Protein AF-A0A6G7Z6G4-F1 (afdb_monomer_lite)

Radius of gyration: 23.38 Å; chains: 1; bounding box: 46×47×68 Å

Secondary structure (DSSP, 8-state):
-----------PPPPPHHHHHHHHHHHHHHHHHHHHHHHHHHHHHHS---STHHHHHHHHHHHHHHHHHHHHHHHHHHHHHHHHHHHHHHHHHHHHHHHHHT--

Sequence (104 aa):
MTDAQSPTLPLHPAPDGAELAWLAARLDHVGGALASAQVTLRAVGSTTWRSGAATRFRELVGLLGDDLERATEQLAEVERTLFSLRSAAETAENVVGAAQAVRP

pLDDT: mean 82.32, std 14.29, range [41.44, 96.56]

Foldseek 3Di:
DDPPPDPPDPPDDQDDPVSLVVVLVVLVVVLVVLVVVLVVLVVVLPDDDPDPVNVVVNVVSVVVNVVSVVVNVVSVVVNVVSVVSVVVNVVVVVVVVVVVVPDD

Structure (mmCIF, N/CA/C/O backbone):
data_AF-A0A6G7Z6G4-F1
#
_entry.id   AF-A0A6G7Z6G4-F1
#
loop_
_atom_site.group_PDB
_atom_site.id
_atom_site.type_symbol
_atom_site.label_atom_id
_atom_site.label_alt_id
_atom_site.label_comp_id
_atom_site.label_asym_id
_atom_site.label_entity_id
_atom_site.label_seq_id
_atom_site.pdbx_PDB_ins_code
_atom_site.Cartn_x
_atom_site.Cartn_y
_atom_site.Cartn_z
_atom_site.occupancy
_atom_site.B_iso_or_equiv
_atom_site.auth_seq_id
_atom_site.auth_comp_id
_atom_site.auth_asym_id
_atom_site.auth_atom_id
_atom_site.pdbx_PDB_model_num
ATOM 1 N N . MET A 1 1 ? 14.947 40.315 -24.069 1.00 41.44 1 MET A N 1
ATOM 2 C CA . MET A 1 1 ? 14.481 38.922 -24.217 1.00 41.44 1 MET A CA 1
ATOM 3 C C . MET A 1 1 ? 15.514 38.061 -23.529 1.00 41.44 1 MET A C 1
ATOM 5 O O . MET A 1 1 ? 16.641 38.027 -23.997 1.00 41.44 1 MET A O 1
ATOM 9 N N . THR A 1 2 ? 15.186 37.522 -22.359 1.00 46.62 2 THR A N 1
ATOM 10 C CA . THR A 1 2 ? 16.112 36.716 -21.556 1.00 46.62 2 THR A CA 1
ATOM 11 C C . THR A 1 2 ? 15.811 35.258 -21.862 1.00 46.62 2 THR A C 1
ATOM 13 O O . THR A 1 2 ? 14.720 34.791 -21.537 1.00 46.62 2 THR A O 1
ATOM 16 N N . ASP A 1 3 ? 16.735 34.573 -22.533 1.00 45.06 3 ASP A N 1
ATOM 17 C CA . ASP A 1 3 ? 16.667 33.128 -22.734 1.00 45.06 3 ASP A CA 1
ATOM 18 C C . ASP A 1 3 ? 16.702 32.440 -21.366 1.00 45.06 3 ASP A C 1
ATOM 20 O O . ASP A 1 3 ? 17.703 32.477 -20.647 1.00 45.06 3 ASP A O 1
ATOM 24 N N . ALA A 1 4 ? 15.575 31.849 -20.975 1.00 48.28 4 ALA A N 1
ATOM 25 C CA . ALA A 1 4 ? 15.490 31.000 -19.800 1.00 48.28 4 ALA A CA 1
ATOM 26 C C . ALA A 1 4 ? 16.166 29.665 -20.133 1.00 48.28 4 ALA A C 1
ATOM 28 O O . ALA A 1 4 ? 15.548 28.740 -20.660 1.00 48.28 4 ALA A O 1
AT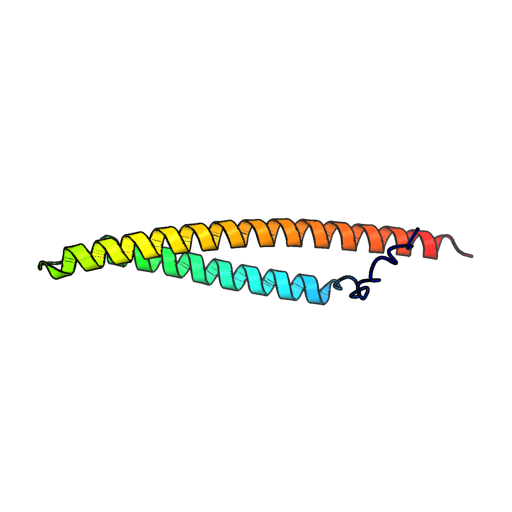OM 29 N N . GLN A 1 5 ? 17.467 29.589 -19.858 1.00 55.19 5 GLN A N 1
ATOM 30 C CA . GLN A 1 5 ? 18.231 28.351 -19.917 1.00 55.19 5 GLN A CA 1
ATOM 31 C C . GLN A 1 5 ? 17.607 27.374 -18.911 1.00 55.19 5 GLN A C 1
ATOM 33 O O . GLN A 1 5 ? 17.694 27.569 -17.699 1.00 55.19 5 GLN A O 1
ATOM 38 N N . SER A 1 6 ? 16.893 26.369 -19.422 1.00 57.00 6 SER A N 1
ATOM 39 C CA . SER A 1 6 ? 16.272 25.347 -18.580 1.00 57.00 6 SER A CA 1
ATOM 40 C C . SER A 1 6 ? 17.381 24.624 -17.811 1.00 57.00 6 SER A C 1
ATOM 42 O O . SER A 1 6 ? 18.365 24.224 -18.440 1.00 57.00 6 SER A O 1
ATOM 44 N N . PRO A 1 7 ? 17.281 24.481 -16.478 1.00 52.06 7 PRO A N 1
ATOM 45 C CA . PRO A 1 7 ? 18.299 23.786 -15.711 1.00 52.06 7 PRO A CA 1
ATOM 46 C C . PRO A 1 7 ? 18.381 22.347 -16.216 1.00 52.06 7 PRO A C 1
ATOM 48 O O . PRO A 1 7 ? 17.405 21.599 -16.147 1.00 52.06 7 PRO A O 1
ATOM 51 N N . THR A 1 8 ? 19.542 21.971 -16.752 1.00 55.41 8 THR A N 1
ATOM 52 C CA . THR A 1 8 ? 19.856 20.586 -17.087 1.00 55.41 8 THR A CA 1
ATOM 53 C C . THR A 1 8 ? 19.829 19.799 -15.783 1.00 55.41 8 THR A C 1
ATOM 55 O O . THR A 1 8 ? 20.781 19.845 -15.004 1.00 55.41 8 THR A O 1
ATOM 58 N N . LEU A 1 9 ? 18.703 19.139 -15.499 1.00 58.81 9 LEU A N 1
ATOM 59 C CA . LEU A 1 9 ? 18.611 18.194 -14.395 1.00 58.81 9 LEU A CA 1
ATOM 60 C C . LEU A 1 9 ? 19.727 17.157 -14.583 1.00 58.81 9 LEU A C 1
ATOM 62 O O . LEU A 1 9 ? 19.931 16.702 -15.714 1.00 58.81 9 LEU A O 1
ATOM 66 N N . PRO A 1 10 ? 20.473 16.798 -13.524 1.00 51.91 10 PRO A N 1
ATOM 67 C CA . PRO A 1 10 ? 21.436 15.717 -13.624 1.00 51.91 10 PRO A CA 1
ATOM 68 C C . PRO A 1 10 ? 20.700 14.477 -14.135 1.00 51.91 10 PRO A C 1
ATOM 70 O O . PRO A 1 10 ? 19.720 14.034 -13.534 1.00 51.91 10 PRO A O 1
ATOM 73 N N . LEU A 1 11 ? 21.152 13.959 -15.278 1.00 60.09 11 LEU A N 1
ATOM 74 C CA . LEU A 1 11 ? 20.735 12.665 -15.800 1.00 60.09 11 LEU A CA 1
ATOM 75 C C . LEU A 1 11 ? 21.189 11.623 -14.781 1.00 60.09 11 LEU A C 1
ATOM 77 O O . LEU A 1 11 ? 22.337 11.181 -14.806 1.00 60.09 11 LEU A O 1
ATOM 81 N N . HIS A 1 12 ? 20.309 11.281 -13.841 1.00 56.22 12 HIS A N 1
ATOM 82 C CA . HIS A 1 12 ? 20.492 10.068 -13.065 1.00 56.22 12 HIS A CA 1
ATOM 83 C C . HIS A 1 12 ? 20.568 8.911 -14.068 1.00 56.22 12 HIS A C 1
ATOM 85 O O . HIS A 1 12 ? 19.725 8.855 -14.973 1.00 56.22 12 HIS A O 1
ATOM 91 N N . PRO A 1 13 ? 21.581 8.031 -13.967 1.00 65.31 13 PRO A N 1
ATOM 92 C CA . PRO A 1 13 ? 21.609 6.838 -14.795 1.00 65.31 13 PRO A CA 1
ATOM 93 C C . PRO A 1 13 ? 20.289 6.091 -14.600 1.00 65.31 13 PRO A C 1
ATOM 95 O O . PRO A 1 13 ? 19.748 6.059 -13.492 1.00 65.31 13 PRO A O 1
ATOM 98 N N . ALA A 1 14 ? 19.741 5.560 -15.695 1.00 66.88 14 ALA A N 1
ATOM 99 C CA . ALA A 1 14 ? 18.562 4.714 -15.607 1.00 66.88 14 ALA A CA 1
ATOM 100 C C . ALA A 1 14 ? 18.857 3.565 -14.625 1.00 66.88 14 ALA A C 1
ATOM 102 O O . ALA A 1 14 ? 19.970 3.031 -14.672 1.00 66.88 14 ALA A O 1
ATOM 103 N N . PRO A 1 15 ? 17.909 3.216 -13.738 1.00 71.62 15 PRO A N 1
ATOM 104 C CA . PRO A 1 15 ? 18.125 2.155 -12.768 1.00 71.62 15 PRO A CA 1
ATOM 105 C C . PRO A 1 15 ? 18.409 0.845 -13.500 1.00 71.62 15 PRO A C 1
ATOM 107 O O . PRO A 1 15 ? 17.715 0.508 -14.464 1.00 71.62 15 PRO A O 1
ATOM 110 N N . ASP A 1 16 ? 19.437 0.127 -13.057 1.00 79.62 16 ASP A N 1
ATOM 111 C CA . ASP A 1 16 ? 19.785 -1.164 -13.644 1.00 79.62 16 ASP A CA 1
ATOM 112 C C . ASP A 1 16 ? 18.838 -2.281 -13.161 1.00 79.62 16 ASP A C 1
ATOM 114 O O . ASP A 1 16 ? 18.034 -2.118 -12.235 1.00 79.62 16 ASP A O 1
ATOM 118 N N . GLY A 1 17 ? 18.910 -3.448 -13.807 1.00 79.62 17 GLY A N 1
ATOM 119 C CA . GLY A 1 17 ? 18.054 -4.584 -13.463 1.00 79.62 17 GLY A CA 1
ATOM 120 C C . GLY A 1 17 ? 18.203 -5.063 -12.010 1.00 79.62 17 GLY A C 1
ATOM 121 O O . GLY A 1 17 ? 17.232 -5.558 -11.432 1.00 79.62 17 GLY A O 1
ATOM 122 N N . ALA A 1 18 ? 19.377 -4.895 -11.392 1.00 85.38 18 ALA A N 1
ATOM 123 C CA . ALA A 1 18 ? 19.615 -5.294 -10.008 1.00 85.38 18 ALA A CA 1
ATOM 124 C C . ALA A 1 18 ? 18.981 -4.304 -9.018 1.00 85.38 18 ALA A C 1
ATOM 126 O O . ALA A 1 18 ? 18.353 -4.732 -8.045 1.00 85.38 18 ALA A O 1
ATOM 127 N N . GLU A 1 19 ? 19.071 -3.000 -9.288 1.00 86.25 19 GLU A N 1
ATOM 128 C CA . GLU A 1 19 ? 18.384 -1.956 -8.523 1.00 86.25 19 GLU A CA 1
ATOM 129 C C . GLU A 1 19 ? 16.861 -2.133 -8.581 1.00 86.25 19 GLU A C 1
ATOM 131 O O . GLU A 1 19 ? 16.188 -2.098 -7.546 1.00 86.25 19 GLU A O 1
ATOM 136 N N . LEU A 1 20 ? 16.309 -2.409 -9.768 1.00 87.12 20 LEU A N 1
ATOM 137 C CA . LEU A 1 20 ? 14.878 -2.673 -9.949 1.00 87.12 20 LEU A CA 1
ATOM 138 C C . LEU A 1 20 ? 14.422 -3.946 -9.220 1.00 87.12 20 LEU A C 1
ATOM 140 O O . LEU A 1 20 ? 13.343 -3.960 -8.620 1.00 87.12 20 LEU A O 1
ATOM 144 N N . ALA A 1 21 ? 15.234 -5.006 -9.229 1.00 87.69 21 ALA A N 1
ATOM 145 C CA . ALA A 1 21 ? 14.942 -6.240 -8.501 1.00 87.69 21 ALA A CA 1
ATOM 146 C C . ALA A 1 21 ? 14.973 -6.036 -6.977 1.00 87.69 21 ALA A C 1
ATOM 148 O O . ALA A 1 21 ? 14.090 -6.527 -6.268 1.00 87.69 21 ALA A O 1
ATOM 149 N N . TRP A 1 22 ? 15.950 -5.279 -6.468 1.00 92.00 22 TRP A N 1
ATOM 150 C CA . TRP A 1 22 ? 16.018 -4.923 -5.051 1.00 92.00 22 TRP A CA 1
ATOM 151 C C . TRP A 1 22 ? 14.814 -4.077 -4.621 1.00 92.00 22 TRP 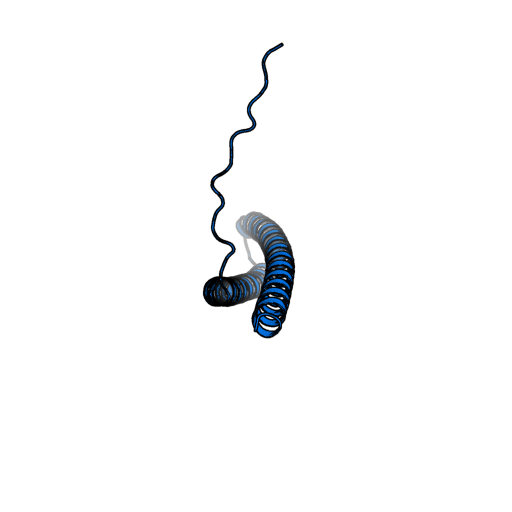A C 1
ATOM 153 O O . TRP A 1 22 ? 14.202 -4.364 -3.589 1.00 92.00 22 TRP A O 1
ATOM 163 N N . LEU A 1 23 ? 14.425 -3.081 -5.427 1.00 92.38 23 LEU A N 1
ATOM 164 C CA . LEU A 1 23 ? 13.229 -2.271 -5.181 1.00 92.38 23 LEU A CA 1
ATOM 165 C C . LEU A 1 23 ? 11.965 -3.136 -5.144 1.00 92.38 23 LEU A C 1
ATOM 167 O O . LEU A 1 23 ? 11.167 -2.993 -4.222 1.00 92.38 23 LEU A O 1
ATOM 171 N N . ALA A 1 24 ? 11.806 -4.074 -6.081 1.00 89.69 24 ALA A N 1
ATOM 172 C CA . ALA A 1 24 ? 10.661 -4.984 -6.097 1.00 89.69 24 ALA A CA 1
ATOM 173 C C . ALA A 1 24 ? 10.586 -5.836 -4.819 1.00 89.69 24 ALA A C 1
ATOM 175 O O . ALA A 1 24 ? 9.537 -5.901 -4.183 1.00 89.69 24 ALA A O 1
ATOM 176 N N . ALA A 1 25 ? 11.708 -6.424 -4.389 1.00 92.81 25 ALA A N 1
ATOM 177 C CA . ALA A 1 25 ? 11.767 -7.196 -3.147 1.00 92.81 25 ALA A CA 1
ATOM 178 C C . ALA A 1 25 ? 11.476 -6.333 -1.906 1.00 92.81 25 ALA A C 1
ATOM 180 O O . ALA A 1 25 ? 10.861 -6.788 -0.939 1.00 92.81 25 ALA A O 1
ATOM 181 N N . ARG A 1 26 ? 11.904 -5.065 -1.921 1.00 94.69 26 ARG A N 1
ATOM 182 C CA . ARG A 1 26 ? 11.626 -4.114 -0.842 1.00 94.69 26 ARG A CA 1
ATOM 183 C C . ARG A 1 26 ? 10.136 -3.784 -0.755 1.00 94.69 26 ARG A C 1
ATOM 185 O O . ARG A 1 26 ? 9.616 -3.734 0.358 1.00 94.69 26 ARG A O 1
ATOM 192 N N . LEU A 1 27 ? 9.472 -3.563 -1.891 1.00 93.44 27 LEU A N 1
ATOM 193 C CA . LEU A 1 27 ? 8.034 -3.286 -1.946 1.00 93.44 27 LEU A CA 1
ATOM 194 C C . LEU A 1 27 ? 7.216 -4.495 -1.488 1.00 93.44 27 LEU A C 1
ATOM 196 O O . LEU A 1 27 ? 6.345 -4.323 -0.642 1.00 93.44 27 LEU A O 1
ATOM 200 N N . AS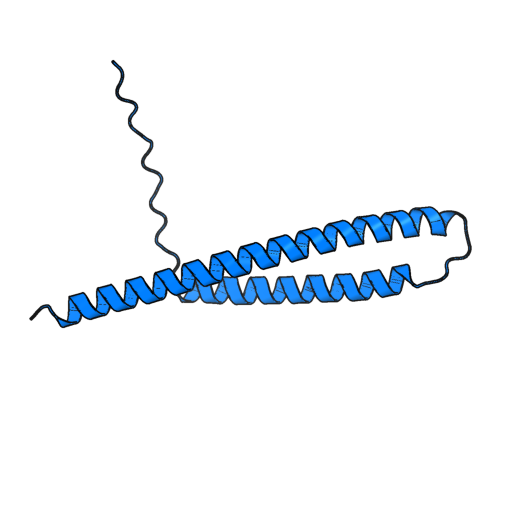P A 1 28 ? 7.579 -5.705 -1.920 1.00 93.88 28 ASP A N 1
ATOM 201 C CA . ASP A 1 28 ? 6.937 -6.951 -1.476 1.00 93.88 28 ASP A CA 1
ATOM 202 C C . ASP A 1 28 ? 7.010 -7.118 0.052 1.00 93.88 28 ASP A C 1
ATOM 204 O O . ASP A 1 28 ? 6.006 -7.362 0.725 1.00 93.88 28 ASP A O 1
ATOM 208 N N . HIS A 1 29 ? 8.184 -6.862 0.641 1.00 95.38 29 HIS A N 1
ATOM 209 C CA . HIS A 1 29 ? 8.346 -6.876 2.094 1.00 95.38 29 HIS A CA 1
ATOM 210 C C . HIS A 1 29 ? 7.447 -5.847 2.802 1.00 95.38 29 HIS A C 1
ATOM 212 O O . HIS A 1 29 ? 6.839 -6.156 3.832 1.00 95.38 29 HIS A O 1
ATOM 218 N N . VAL A 1 30 ? 7.354 -4.624 2.269 1.00 95.75 30 VAL A N 1
ATOM 219 C CA . VAL A 1 30 ? 6.472 -3.579 2.814 1.00 95.75 30 VAL A CA 1
ATOM 220 C C . VAL A 1 30 ? 5.003 -3.986 2.680 1.00 95.75 30 VAL A C 1
ATOM 222 O O . VAL A 1 30 ? 4.252 -3.835 3.643 1.00 95.75 30 VAL A O 1
ATOM 225 N N . GLY A 1 31 ? 4.600 -4.570 1.551 1.00 95.31 31 GLY A N 1
ATOM 226 C CA . GLY A 1 31 ? 3.252 -5.097 1.335 1.00 95.31 31 GLY A CA 1
ATOM 227 C C . GLY A 1 31 ? 2.883 -6.182 2.338 1.00 95.31 31 GLY A C 1
ATOM 228 O O . GLY A 1 31 ? 1.820 -6.120 2.960 1.00 95.31 31 GLY A O 1
ATOM 229 N N . GLY A 1 32 ? 3.801 -7.116 2.598 1.00 95.88 32 GLY A N 1
ATOM 230 C CA . GLY A 1 32 ? 3.634 -8.126 3.643 1.00 95.88 32 GLY A CA 1
ATOM 231 C C . GLY A 1 32 ? 3.461 -7.517 5.040 1.00 95.88 32 GLY A C 1
ATOM 232 O O . GLY A 1 32 ? 2.598 -7.951 5.810 1.00 95.88 32 GLY A O 1
ATOM 233 N N . ALA A 1 33 ? 4.230 -6.476 5.368 1.00 96.06 33 ALA A N 1
ATOM 234 C CA . ALA A 1 33 ? 4.104 -5.771 6.642 1.00 96.06 33 ALA A CA 1
ATOM 235 C C . ALA A 1 33 ? 2.754 -5.041 6.778 1.00 96.06 33 ALA A C 1
ATOM 237 O O . ALA A 1 33 ? 2.117 -5.137 7.830 1.00 96.06 33 ALA A O 1
ATOM 238 N N . LEU A 1 34 ? 2.285 -4.370 5.720 1.00 95.19 34 LEU A N 1
ATOM 239 C CA . LEU A 1 34 ? 0.979 -3.699 5.695 1.00 95.19 34 LEU A CA 1
ATOM 240 C C . LEU A 1 34 ? -0.174 -4.699 5.841 1.00 95.19 34 LEU A C 1
ATOM 242 O O . LEU A 1 34 ? -1.064 -4.493 6.667 1.00 95.19 34 LEU A O 1
ATOM 246 N N . ALA A 1 35 ? -0.129 -5.822 5.121 1.00 93.81 35 ALA A N 1
ATOM 247 C CA . ALA A 1 35 ? -1.119 -6.889 5.250 1.00 93.81 35 ALA A CA 1
ATOM 248 C C . ALA A 1 35 ? -1.169 -7.457 6.681 1.00 93.81 35 ALA A C 1
ATOM 250 O O . ALA A 1 35 ? -2.249 -7.631 7.252 1.00 93.81 35 ALA A O 1
ATOM 251 N N . SER A 1 36 ? -0.007 -7.688 7.299 1.00 96.44 36 SER A N 1
ATOM 252 C CA . SER A 1 36 ? 0.083 -8.136 8.696 1.00 96.44 36 SER A CA 1
ATOM 253 C C . SER A 1 36 ? -0.509 -7.109 9.673 1.00 96.44 36 SER A C 1
ATOM 255 O O . SER A 1 36 ? -1.275 -7.460 10.581 1.00 96.44 36 SER A O 1
ATOM 257 N N . ALA A 1 37 ? -0.229 -5.821 9.453 1.00 93.81 37 ALA A N 1
ATOM 258 C CA . ALA A 1 37 ? -0.796 -4.736 10.244 1.00 93.81 37 ALA A CA 1
ATOM 259 C C . ALA A 1 37 ? -2.327 -4.678 10.117 1.00 93.81 37 ALA A C 1
ATOM 261 O O . ALA A 1 37 ? -3.013 -4.579 11.131 1.00 93.81 37 ALA A O 1
ATOM 262 N N . GLN A 1 38 ? -2.884 -4.836 8.912 1.00 93.69 38 GLN A N 1
ATOM 263 C CA . GLN A 1 38 ? -4.336 -4.871 8.693 1.00 93.69 38 GLN A CA 1
ATOM 264 C C . GLN A 1 38 ? -5.018 -6.053 9.393 1.00 93.69 38 GLN A C 1
ATOM 266 O O . GLN A 1 38 ? -6.123 -5.910 9.923 1.00 93.69 38 GLN A O 1
ATOM 271 N N . VAL A 1 39 ? -4.392 -7.234 9.391 1.00 94.56 39 VAL A N 1
ATOM 272 C CA . VAL A 1 39 ? -4.905 -8.409 10.119 1.00 94.56 39 VAL A CA 1
ATOM 273 C C . VAL A 1 39 ? -4.920 -8.131 11.620 1.00 94.56 39 VAL A C 1
ATOM 275 O O . VAL A 1 39 ? -5.939 -8.344 12.280 1.00 94.56 39 VAL A O 1
ATOM 278 N N . THR A 1 40 ? -3.817 -7.596 12.143 1.00 94.00 40 THR A N 1
ATOM 279 C CA . THR A 1 40 ? -3.689 -7.235 13.559 1.00 94.00 40 THR A CA 1
ATOM 280 C C . THR A 1 40 ? -4.736 -6.198 13.952 1.00 94.00 40 THR A C 1
ATOM 282 O O . THR A 1 40 ? -5.432 -6.357 14.954 1.00 94.00 40 THR A O 1
ATOM 285 N N . LEU A 1 41 ? -4.911 -5.164 13.134 1.00 93.00 41 LEU A N 1
ATOM 286 C CA . LEU A 1 41 ? -5.843 -4.084 13.409 1.00 93.00 41 LEU A CA 1
ATOM 287 C C . LEU A 1 41 ? -7.303 -4.553 13.379 1.00 93.00 41 LEU A C 1
ATOM 289 O O . LEU A 1 41 ? -8.080 -4.187 14.261 1.00 93.00 41 LEU A O 1
ATOM 293 N N . ARG A 1 42 ? -7.668 -5.433 12.435 1.00 90.38 42 ARG A N 1
ATOM 294 C CA . ARG A 1 42 ? -8.993 -6.077 12.409 1.00 90.38 42 ARG A CA 1
ATOM 295 C C . ARG A 1 42 ? -9.255 -6.897 13.669 1.00 90.38 42 ARG A C 1
ATOM 297 O O . ARG A 1 42 ? -10.337 -6.792 14.247 1.00 90.38 42 ARG A O 1
ATOM 304 N N . ALA A 1 43 ? -8.269 -7.667 14.131 1.00 89.19 43 ALA A N 1
ATOM 305 C CA . ALA A 1 43 ? -8.389 -8.429 15.372 1.00 89.19 43 ALA A CA 1
ATOM 306 C C . ALA A 1 43 ? -8.619 -7.500 16.579 1.00 89.19 43 ALA A C 1
ATOM 308 O O . ALA A 1 43 ? -9.554 -7.701 17.360 1.00 89.19 43 ALA A O 1
ATOM 309 N N . VAL A 1 44 ? -7.837 -6.423 16.679 1.00 87.81 44 VAL A N 1
ATOM 310 C CA . VAL A 1 44 ? -7.975 -5.406 17.731 1.00 87.81 44 VAL A CA 1
ATOM 311 C C . VAL A 1 44 ? -9.351 -4.726 17.688 1.00 87.81 44 VAL A C 1
ATOM 313 O O . VAL A 1 44 ? -10.003 -4.593 18.727 1.00 87.81 44 VAL A O 1
ATOM 316 N N . GLY A 1 45 ? -9.834 -4.353 16.500 1.00 84.12 45 GLY A N 1
ATOM 317 C CA . GLY A 1 45 ? -11.147 -3.728 16.307 1.00 84.12 45 GLY A CA 1
ATOM 318 C C . GLY A 1 45 ? -12.325 -4.643 16.656 1.00 84.12 45 GLY A C 1
ATOM 319 O O . GLY A 1 45 ? -13.343 -4.169 17.157 1.00 84.12 45 GLY A O 1
ATOM 320 N N . SER A 1 46 ? -12.173 -5.957 16.461 1.00 83.69 46 SER A N 1
ATOM 321 C CA . SER A 1 46 ? -13.192 -6.959 16.811 1.00 83.69 46 SER A CA 1
ATOM 322 C C . SER A 1 46 ? -13.281 -7.271 18.311 1.00 83.69 46 SER A C 1
ATOM 324 O O . SER A 1 46 ? -14.225 -7.921 18.763 1.00 83.69 46 SER A O 1
ATOM 326 N N . THR A 1 47 ? -12.312 -6.806 19.105 1.00 82.69 47 THR A N 1
ATOM 327 C CA . THR A 1 47 ? -12.259 -7.090 20.540 1.00 82.69 47 THR A CA 1
ATOM 328 C C . THR A 1 47 ? -13.319 -6.276 21.292 1.00 82.69 47 THR A C 1
ATOM 330 O O . THR A 1 47 ? -13.420 -5.058 21.148 1.00 82.69 47 THR A O 1
ATOM 333 N N . THR A 1 48 ? -14.126 -6.930 22.133 1.00 74.88 48 THR A N 1
ATOM 334 C CA . THR A 1 48 ? -15.095 -6.246 23.008 1.00 74.88 48 THR A CA 1
ATOM 335 C C . THR A 1 48 ? -14.415 -5.627 24.226 1.00 74.88 48 THR A C 1
ATOM 337 O O . THR A 1 48 ? -13.978 -6.331 25.136 1.00 74.88 48 THR A O 1
ATOM 340 N N . TRP A 1 49 ? -14.401 -4.298 24.281 1.00 73.06 49 TRP A N 1
ATOM 341 C CA . TRP A 1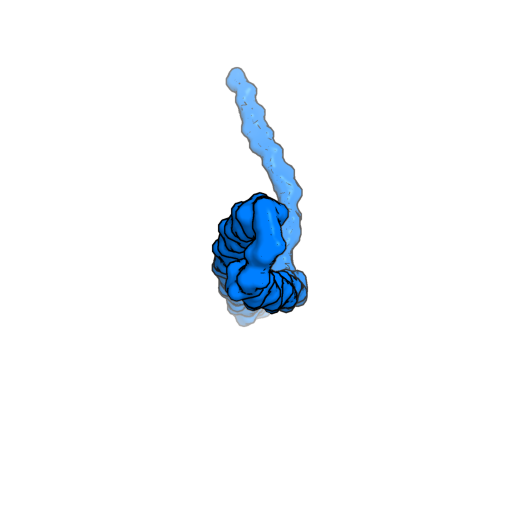 49 ? -13.811 -3.517 25.368 1.00 73.06 49 TRP A CA 1
ATOM 342 C C . TRP A 1 49 ? -14.893 -2.998 26.334 1.00 73.06 49 TRP A C 1
ATOM 344 O O . TRP A 1 49 ? -15.914 -2.462 25.901 1.00 73.06 49 TRP A O 1
ATOM 354 N N . ARG A 1 50 ? -14.680 -3.130 27.651 1.00 66.75 50 ARG A N 1
ATOM 355 C CA . ARG A 1 50 ? -15.640 -2.725 28.701 1.00 66.75 50 ARG A CA 1
ATOM 356 C C . ARG A 1 50 ? -15.191 -1.446 29.427 1.00 66.75 50 ARG A C 1
ATOM 358 O O . ARG A 1 50 ? -14.752 -1.530 30.564 1.00 66.75 50 ARG A O 1
ATOM 365 N N . SER A 1 51 ? -15.244 -0.274 28.792 1.00 75.06 51 SER A N 1
ATOM 366 C CA . SER A 1 51 ? -15.101 1.040 29.469 1.00 75.06 51 SER A CA 1
ATOM 367 C C . SER A 1 51 ? -15.306 2.202 28.489 1.00 75.06 51 SER A C 1
ATOM 369 O O . SER A 1 51 ? -15.268 1.999 27.283 1.00 75.06 51 SER A O 1
ATOM 371 N N . GLY A 1 52 ? -15.453 3.444 28.969 1.00 64.62 52 GLY A N 1
ATOM 372 C CA . GLY A 1 52 ? -15.466 4.635 28.099 1.00 64.62 52 GLY A CA 1
ATOM 373 C C . GLY A 1 52 ? -14.176 4.830 27.278 1.00 64.62 52 GLY A C 1
ATOM 374 O O . GLY A 1 52 ? -14.221 5.411 26.195 1.00 64.62 52 GLY A O 1
ATOM 375 N N . ALA A 1 53 ? -13.043 4.273 27.728 1.00 70.38 53 ALA A N 1
ATOM 376 C CA . ALA A 1 53 ? -11.797 4.239 26.956 1.00 70.38 53 ALA A CA 1
ATOM 377 C C . ALA A 1 53 ? -11.907 3.364 25.689 1.00 70.38 53 ALA A C 1
ATOM 379 O O . ALA A 1 53 ? -11.192 3.604 24.719 1.00 70.38 53 ALA A O 1
ATOM 380 N N . ALA A 1 54 ? -12.854 2.416 25.652 1.00 82.25 54 ALA A N 1
ATOM 381 C CA . ALA A 1 54 ? -13.151 1.583 24.486 1.00 82.25 54 ALA A CA 1
ATOM 382 C C . ALA A 1 54 ? -13.576 2.383 23.253 1.00 82.25 54 ALA A C 1
ATOM 384 O O . ALA A 1 54 ? -13.309 1.973 22.126 1.00 82.25 54 ALA A O 1
ATOM 385 N N . THR A 1 55 ? -14.304 3.484 23.447 1.00 82.81 55 THR A N 1
ATOM 386 C CA . THR A 1 55 ? -14.851 4.260 22.328 1.00 82.81 55 THR A CA 1
ATOM 387 C C . THR A 1 55 ? -13.745 5.033 21.624 1.00 82.81 55 THR A C 1
ATOM 389 O O . THR A 1 55 ? -13.545 4.816 20.435 1.00 82.81 55 THR A O 1
ATOM 392 N N . ARG A 1 56 ? -12.937 5.805 22.368 1.00 83.44 56 ARG A N 1
ATOM 393 C CA . ARG A 1 56 ? -11.761 6.496 21.805 1.00 83.44 56 ARG A CA 1
ATOM 394 C C . ARG A 1 56 ? -10.758 5.528 21.186 1.00 83.44 56 ARG A C 1
ATOM 396 O O . ARG A 1 56 ? -10.193 5.810 20.139 1.00 83.44 56 ARG A O 1
ATOM 403 N N . PHE A 1 57 ? -10.542 4.376 21.819 1.00 85.94 57 PHE A N 1
ATOM 404 C CA . PHE A 1 57 ? -9.659 3.357 21.263 1.00 85.94 57 PHE A CA 1
ATOM 405 C C . PHE A 1 57 ? -10.178 2.818 19.921 1.00 85.94 57 PHE A C 1
ATOM 407 O O . PHE A 1 57 ? -9.403 2.706 18.980 1.00 85.94 57 PHE A O 1
ATOM 414 N N . ARG A 1 58 ? -11.486 2.553 19.791 1.00 85.31 58 ARG A N 1
ATOM 415 C CA . ARG A 1 58 ? -12.088 2.139 18.511 1.00 85.31 58 ARG A CA 1
ATOM 416 C C . ARG A 1 58 ? -11.995 3.211 17.431 1.00 85.31 58 ARG A C 1
ATOM 418 O O . ARG A 1 58 ? -11.739 2.865 16.287 1.00 85.31 58 ARG A O 1
ATOM 425 N N . GLU A 1 59 ? -12.171 4.481 17.784 1.00 88.94 59 GLU A N 1
ATOM 426 C CA . GLU A 1 59 ? -11.990 5.596 16.845 1.00 88.94 59 GLU A CA 1
ATOM 427 C C . GLU A 1 59 ? -10.550 5.643 16.315 1.00 88.94 59 GLU A C 1
ATOM 429 O O . GLU A 1 59 ? -10.344 5.702 15.108 1.00 88.94 59 GLU A O 1
ATOM 434 N N . LEU A 1 60 ? -9.551 5.525 17.199 1.00 90.88 60 LEU A N 1
ATOM 435 C CA . LEU A 1 60 ? -8.138 5.472 16.806 1.00 90.88 60 LEU A CA 1
ATOM 436 C C . LEU A 1 60 ? -7.809 4.241 15.951 1.00 90.88 60 LEU A C 1
ATOM 438 O O . LEU A 1 60 ? -7.051 4.350 14.992 1.00 90.88 60 LEU A O 1
ATOM 442 N N . VAL A 1 61 ? -8.390 3.081 16.275 1.00 90.88 61 VAL A N 1
ATOM 443 C CA . VAL A 1 61 ? -8.272 1.862 15.459 1.00 90.88 61 VAL A CA 1
ATOM 444 C C . VAL A 1 61 ? -8.881 2.072 14.072 1.00 90.88 61 VAL A C 1
ATOM 446 O O . VAL A 1 61 ? -8.303 1.611 13.098 1.00 90.88 61 VAL A O 1
ATOM 449 N N . GLY A 1 62 ? -10.004 2.788 13.967 1.00 90.62 62 GLY A N 1
ATOM 450 C CA . GLY A 1 62 ? -10.601 3.161 12.683 1.00 90.62 62 GLY A CA 1
ATOM 451 C C . GLY A 1 62 ? -9.682 4.056 11.853 1.00 90.62 62 GLY A C 1
ATOM 452 O O . GLY A 1 62 ? -9.357 3.704 10.726 1.00 90.62 62 GLY A O 1
ATOM 453 N N . LEU A 1 63 ? -9.177 5.146 12.442 1.00 94.38 63 LEU A N 1
ATOM 454 C CA . LEU A 1 63 ? -8.262 6.078 11.764 1.00 94.38 63 LEU A CA 1
ATOM 455 C C . LEU A 1 63 ? -6.984 5.388 11.268 1.00 94.38 63 LEU A C 1
ATOM 457 O O . LEU A 1 63 ? -6.562 5.597 10.135 1.00 94.38 63 LEU A O 1
ATOM 461 N N . LEU A 1 64 ? -6.393 4.521 12.097 1.00 94.06 64 LEU A N 1
ATOM 462 C CA . LEU A 1 64 ? -5.228 3.732 11.697 1.00 94.06 64 LEU A CA 1
ATOM 463 C C . LEU A 1 64 ? -5.561 2.744 10.565 1.00 94.06 64 LEU A C 1
ATOM 465 O O . LEU A 1 64 ? -4.686 2.396 9.775 1.00 94.06 64 LEU A O 1
ATOM 469 N N . GLY A 1 65 ? -6.813 2.291 10.481 1.00 94.31 65 GLY A N 1
ATOM 470 C CA . GLY A 1 65 ? -7.306 1.444 9.398 1.00 94.31 65 GLY A CA 1
ATOM 471 C C . GLY A 1 65 ? -7.343 2.194 8.076 1.00 94.31 65 GLY A C 1
ATOM 472 O O . GLY A 1 65 ? -6.780 1.707 7.098 1.00 94.31 65 GLY A O 1
ATOM 473 N N . ASP A 1 66 ? -7.907 3.401 8.082 1.00 95.38 66 ASP A N 1
ATOM 474 C CA . ASP A 1 66 ? -7.959 4.276 6.908 1.00 95.38 66 ASP A CA 1
ATOM 475 C C . ASP A 1 66 ? -6.546 4.640 6.416 1.00 95.38 66 ASP A C 1
ATOM 477 O O . ASP A 1 66 ? -6.267 4.659 5.215 1.00 95.38 66 ASP A O 1
ATOM 481 N N . ASP A 1 67 ? -5.620 4.907 7.342 1.00 95.25 67 ASP A N 1
ATOM 482 C CA . ASP A 1 67 ? -4.226 5.208 7.006 1.00 95.25 67 ASP A CA 1
ATOM 483 C C . ASP A 1 67 ? -3.500 3.990 6.410 1.00 95.25 67 ASP A C 1
ATOM 485 O O . ASP A 1 67 ? -2.740 4.134 5.448 1.00 95.25 67 ASP A O 1
ATOM 489 N N . LEU A 1 68 ? -3.757 2.782 6.928 1.00 94.06 68 LEU A N 1
ATOM 490 C CA . LEU A 1 68 ? -3.232 1.536 6.357 1.00 94.06 68 LEU A CA 1
ATOM 491 C C . LEU A 1 68 ? -3.799 1.249 4.965 1.00 94.06 68 LEU A C 1
ATOM 493 O O . LEU A 1 68 ? -3.077 0.727 4.112 1.00 94.06 68 LEU A O 1
ATOM 497 N N . GLU A 1 69 ? -5.069 1.566 4.725 1.00 94.56 69 GLU A N 1
ATOM 498 C CA . GLU A 1 69 ? -5.691 1.430 3.408 1.00 94.56 69 GLU A CA 1
ATOM 499 C C . GLU A 1 69 ? -5.015 2.365 2.399 1.00 94.56 69 GLU A C 1
ATOM 501 O O . GLU A 1 69 ? -4.486 1.885 1.394 1.00 94.56 69 GLU A O 1
ATOM 506 N N . ARG A 1 70 ? -4.861 3.656 2.728 1.00 96.56 70 ARG A N 1
ATOM 507 C CA . ARG A 1 70 ? -4.124 4.603 1.868 1.00 96.56 70 ARG A CA 1
ATOM 508 C C . ARG A 1 70 ? -2.683 4.174 1.609 1.00 96.56 70 ARG A C 1
ATOM 510 O O . ARG A 1 70 ? -2.205 4.289 0.483 1.00 96.56 70 ARG A O 1
ATOM 517 N N . ALA A 1 71 ? -1.975 3.682 2.626 1.00 93.62 71 ALA A N 1
ATOM 518 C CA . ALA A 1 71 ? -0.605 3.194 2.455 1.00 93.62 71 ALA A CA 1
ATOM 519 C C . ALA A 1 71 ? -0.542 1.999 1.487 1.00 93.62 71 ALA A C 1
ATOM 521 O O . ALA A 1 71 ? 0.389 1.891 0.689 1.00 93.62 71 ALA A O 1
ATOM 522 N N . THR A 1 72 ? -1.549 1.124 1.523 1.00 95.19 72 THR A N 1
ATOM 523 C CA . THR A 1 72 ? -1.654 -0.034 0.625 1.00 95.19 72 THR A CA 1
ATOM 524 C C . THR A 1 72 ? -1.946 0.399 -0.814 1.00 95.19 72 THR A C 1
ATOM 526 O O . THR A 1 72 ? -1.335 -0.116 -1.748 1.00 95.19 72 THR A O 1
ATOM 529 N N . GLU A 1 73 ? -2.822 1.385 -1.011 1.00 96.06 73 GLU A N 1
ATOM 530 C CA . GLU A 1 73 ? -3.102 1.961 -2.333 1.00 96.06 73 GLU A CA 1
ATOM 531 C C . GLU A 1 73 ? -1.864 2.629 -2.945 1.00 96.06 73 GLU A C 1
ATOM 533 O O . GLU A 1 73 ? -1.553 2.421 -4.121 1.00 96.06 73 GLU A O 1
ATOM 538 N N . GLN A 1 74 ? -1.124 3.396 -2.139 1.00 95.81 74 GLN A N 1
ATOM 539 C CA . GLN A 1 74 ? 0.134 4.017 -2.554 1.00 95.81 74 GLN A CA 1
ATOM 540 C C . GLN A 1 74 ? 1.180 2.969 -2.932 1.00 95.81 74 GLN A C 1
ATOM 542 O O . GLN A 1 74 ? 1.860 3.128 -3.945 1.00 95.81 74 GLN A O 1
ATOM 547 N N . LEU A 1 75 ? 1.286 1.880 -2.164 1.00 94.81 75 LEU A N 1
ATOM 548 C CA . LEU A 1 75 ? 2.181 0.777 -2.499 1.00 94.81 75 LEU A CA 1
ATOM 549 C C . LEU A 1 75 ? 1.822 0.168 -3.861 1.00 94.81 75 LEU A C 1
ATOM 551 O O . LEU A 1 75 ? 2.699 0.025 -4.710 1.00 94.81 75 LEU A O 1
ATOM 555 N N . ALA A 1 76 ? 0.537 -0.097 -4.106 1.00 93.06 76 ALA A N 1
ATOM 556 C CA . ALA A 1 76 ? 0.067 -0.645 -5.377 1.00 93.06 76 ALA A CA 1
ATOM 557 C C . ALA A 1 76 ? 0.342 0.290 -6.573 1.00 93.06 76 ALA A C 1
ATOM 559 O O . ALA A 1 76 ? 0.525 -0.174 -7.700 1.00 93.06 76 ALA A O 1
ATOM 560 N N . GLU A 1 77 ? 0.346 1.609 -6.363 1.00 95.56 77 GLU A N 1
ATOM 561 C CA . GLU A 1 77 ? 0.741 2.585 -7.387 1.00 95.56 77 GLU A CA 1
ATOM 562 C C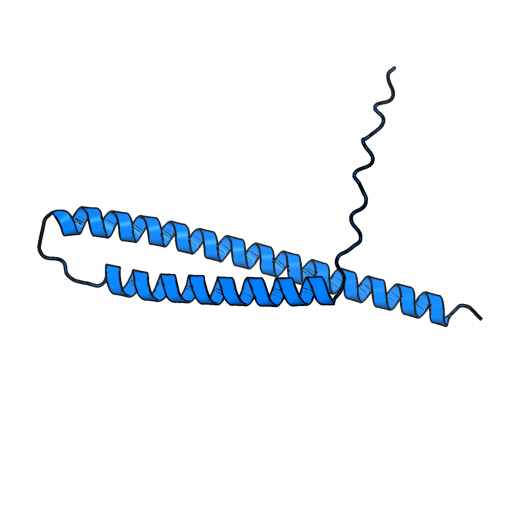 . GLU A 1 77 ? 2.247 2.533 -7.678 1.00 95.56 77 GLU A C 1
ATOM 564 O O . GLU A 1 77 ? 2.669 2.512 -8.839 1.00 95.56 77 GLU A O 1
ATOM 569 N N . VAL A 1 78 ? 3.069 2.454 -6.630 1.00 93.38 78 VAL A N 1
ATOM 570 C CA . VAL A 1 78 ? 4.526 2.342 -6.768 1.00 93.38 78 VAL A CA 1
ATOM 571 C C . VAL A 1 78 ? 4.908 1.033 -7.462 1.00 93.38 78 VAL A C 1
ATOM 573 O O . VAL A 1 78 ? 5.746 1.045 -8.360 1.00 93.38 78 VAL A O 1
ATOM 576 N N . GLU A 1 79 ? 4.260 -0.083 -7.126 1.00 93.12 79 GLU A N 1
ATOM 577 C CA . GLU A 1 79 ? 4.469 -1.376 -7.788 1.00 93.12 79 GLU A CA 1
ATOM 578 C C . GLU A 1 79 ? 4.109 -1.331 -9.281 1.00 93.12 79 GLU A C 1
ATOM 580 O O . GLU A 1 79 ? 4.868 -1.831 -10.116 1.00 93.12 79 GLU A O 1
ATOM 585 N N . ARG A 1 80 ? 2.998 -0.673 -9.648 1.00 93.12 80 ARG A N 1
ATOM 586 C CA . ARG A 1 80 ? 2.610 -0.452 -11.056 1.00 93.12 80 ARG A CA 1
ATOM 587 C C . ARG A 1 80 ? 3.626 0.406 -11.810 1.00 93.12 80 ARG A C 1
ATOM 589 O O . ARG A 1 80 ? 3.970 0.104 -12.959 1.00 93.12 80 ARG A O 1
ATOM 596 N N . THR A 1 81 ? 4.139 1.445 -11.159 1.00 91.19 81 THR A N 1
ATOM 597 C CA . THR A 1 81 ? 5.186 2.307 -11.722 1.00 91.19 81 THR A CA 1
ATOM 598 C C . THR A 1 81 ? 6.482 1.524 -11.928 1.00 91.19 81 THR A C 1
ATOM 600 O O . THR A 1 81 ? 7.072 1.578 -13.008 1.00 91.19 81 THR A O 1
ATOM 603 N N . LEU A 1 82 ? 6.897 0.733 -10.936 1.00 90.00 82 LEU A N 1
ATOM 604 C CA . LEU A 1 82 ? 8.104 -0.087 -11.007 1.00 90.00 82 LEU A CA 1
ATOM 605 C C . LEU A 1 82 ? 8.004 -1.153 -12.107 1.00 90.00 82 LEU A C 1
ATOM 607 O O . LEU A 1 82 ? 8.957 -1.352 -12.859 1.00 90.00 82 LEU A O 1
ATOM 611 N N . PHE A 1 83 ? 6.843 -1.800 -12.249 1.00 90.12 83 PHE A N 1
ATOM 612 C CA . PHE A 1 83 ? 6.584 -2.743 -13.337 1.00 90.12 83 PHE A CA 1
ATOM 613 C C . PHE A 1 83 ? 6.772 -2.088 -14.713 1.00 90.12 83 PHE A C 1
ATOM 615 O O . PHE A 1 83 ? 7.445 -2.646 -15.582 1.00 90.12 83 PHE A O 1
ATOM 622 N N . SER A 1 84 ? 6.217 -0.887 -14.890 1.00 89.44 84 SER A N 1
ATOM 623 C CA . SER A 1 84 ? 6.332 -0.126 -16.138 1.00 89.44 84 SER A CA 1
ATOM 624 C C . SER A 1 84 ? 7.783 0.262 -16.437 1.00 89.44 84 SER A C 1
ATOM 626 O O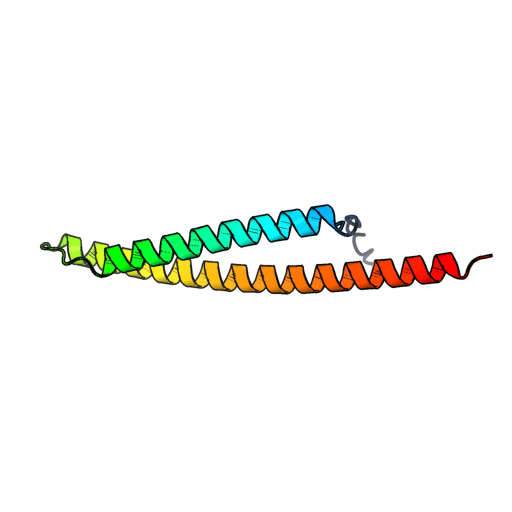 . SER A 1 84 ? 8.239 0.106 -17.569 1.00 89.44 84 SER A O 1
ATOM 628 N N . LEU A 1 85 ? 8.534 0.701 -15.420 1.00 86.69 85 LEU A N 1
ATOM 629 C CA . LEU A 1 85 ? 9.957 1.028 -15.549 1.00 86.69 85 LEU A CA 1
ATOM 630 C C . LEU A 1 85 ? 10.795 -0.189 -15.946 1.00 86.69 85 LEU A C 1
ATOM 632 O O . LEU A 1 85 ? 11.619 -0.086 -16.851 1.00 86.69 85 LEU A O 1
ATOM 636 N N . ARG A 1 86 ? 10.550 -1.351 -15.329 1.00 85.88 86 ARG A N 1
ATOM 637 C CA . ARG A 1 86 ? 11.243 -2.596 -15.682 1.00 85.88 86 ARG A CA 1
ATOM 638 C C . ARG A 1 86 ? 10.976 -3.006 -17.127 1.00 85.88 86 ARG A C 1
ATOM 640 O O . ARG A 1 86 ? 11.917 -3.304 -17.851 1.00 85.88 86 ARG A O 1
ATOM 647 N N . SER A 1 87 ? 9.721 -2.954 -17.570 1.00 87.38 87 SER A N 1
ATOM 648 C CA . SER A 1 87 ? 9.371 -3.276 -18.959 1.00 87.38 87 SER A CA 1
ATOM 649 C C . SER A 1 87 ? 10.032 -2.320 -19.965 1.00 87.38 87 SER A C 1
ATOM 651 O O . SER A 1 87 ? 10.506 -2.750 -21.021 1.00 87.38 87 SER A O 1
ATOM 653 N N . ALA A 1 88 ? 10.119 -1.029 -19.630 1.00 85.25 88 ALA A N 1
ATOM 654 C CA . ALA A 1 88 ? 10.823 -0.046 -20.449 1.00 85.25 88 ALA A CA 1
ATOM 655 C C . ALA A 1 88 ? 12.338 -0.315 -20.504 1.00 85.25 88 ALA A C 1
ATOM 657 O O . ALA A 1 88 ? 12.923 -0.242 -21.586 1.00 85.25 88 ALA A O 1
ATOM 658 N N . ALA A 1 89 ? 12.956 -0.669 -19.371 1.00 81.62 89 ALA A N 1
ATOM 659 C CA . ALA A 1 89 ? 14.371 -1.027 -19.295 1.00 81.62 89 ALA A CA 1
ATOM 660 C C . ALA A 1 89 ? 14.688 -2.275 -20.138 1.00 81.62 89 ALA A C 1
ATOM 662 O O . ALA A 1 89 ? 15.563 -2.219 -20.998 1.00 81.62 89 ALA A O 1
ATOM 663 N N . GLU A 1 90 ? 13.906 -3.350 -19.996 1.00 84.00 90 GLU A N 1
ATOM 664 C CA . GLU A 1 90 ? 14.043 -4.576 -20.800 1.00 84.00 90 GLU A CA 1
ATOM 665 C C . GLU A 1 90 ? 13.901 -4.291 -22.305 1.00 84.00 90 GLU A C 1
ATOM 667 O O . GLU A 1 90 ? 14.651 -4.806 -23.135 1.00 84.00 90 GLU A O 1
ATOM 672 N N . THR A 1 91 ? 12.951 -3.431 -22.682 1.00 84.31 91 THR A N 1
ATOM 673 C CA . THR A 1 91 ? 12.767 -3.026 -24.083 1.00 84.31 91 THR A CA 1
ATOM 674 C C . THR A 1 91 ? 13.985 -2.263 -24.604 1.00 84.31 91 THR A C 1
ATOM 676 O O . THR A 1 91 ? 14.453 -2.536 -25.711 1.00 84.31 91 THR A O 1
ATOM 679 N N . ALA A 1 92 ? 14.521 -1.327 -23.818 1.00 79.75 92 ALA A N 1
ATOM 680 C CA . ALA A 1 92 ? 15.705 -0.561 -24.187 1.00 79.75 92 ALA A CA 1
ATOM 681 C C . ALA A 1 92 ? 16.943 -1.460 -24.339 1.00 79.75 92 ALA A C 1
ATOM 683 O O . ALA A 1 92 ? 17.663 -1.336 -25.331 1.00 79.75 92 ALA A O 1
ATOM 684 N N . GLU A 1 93 ? 17.155 -2.403 -23.419 1.00 80.50 93 GLU A N 1
ATOM 685 C CA . GLU A 1 93 ? 18.242 -3.387 -23.491 1.00 80.50 93 GLU A CA 1
ATOM 686 C C . GLU A 1 93 ? 18.149 -4.246 -24.756 1.00 80.50 93 GLU A C 1
ATOM 688 O O . GLU A 1 93 ? 19.135 -4.388 -25.482 1.00 80.50 93 GLU A O 1
ATOM 693 N N . ASN A 1 94 ? 16.954 -4.743 -25.086 1.00 82.31 94 ASN A N 1
ATOM 694 C CA . ASN A 1 94 ? 16.725 -5.527 -26.301 1.00 82.31 94 ASN A CA 1
ATOM 695 C C . ASN A 1 94 ? 17.028 -4.729 -27.579 1.00 82.31 94 ASN A C 1
ATOM 697 O O . ASN A 1 94 ? 17.649 -5.253 -28.506 1.00 82.31 94 ASN A O 1
ATOM 701 N N . VAL A 1 95 ? 16.629 -3.452 -27.634 1.00 83.62 95 VAL A N 1
ATOM 702 C CA . VAL A 1 95 ? 16.915 -2.565 -28.775 1.00 83.62 95 VAL A CA 1
ATOM 703 C C . VAL A 1 95 ? 18.415 -2.304 -28.910 1.00 83.62 95 VAL A C 1
ATOM 705 O O . VAL A 1 95 ? 18.950 -2.370 -30.019 1.00 83.62 95 VAL A O 1
ATOM 708 N N . VAL A 1 96 ? 19.113 -2.039 -27.802 1.00 79.12 96 VAL A N 1
ATOM 709 C CA . VAL A 1 96 ? 20.567 -1.819 -27.806 1.00 79.12 96 VAL A CA 1
ATOM 710 C C . VAL A 1 96 ? 21.309 -3.088 -28.228 1.00 79.12 96 VAL A C 1
ATOM 712 O O . VAL A 1 96 ? 22.190 -3.011 -29.085 1.00 79.12 96 VAL A O 1
ATOM 715 N N . GLY A 1 97 ? 20.927 -4.252 -27.699 1.00 78.69 97 GLY A N 1
ATOM 716 C CA . GLY A 1 97 ? 21.497 -5.542 -28.089 1.00 78.69 97 GLY A CA 1
ATOM 717 C C . GLY A 1 97 ? 21.292 -5.844 -29.576 1.00 78.69 97 GLY A C 1
ATOM 718 O O . GLY A 1 97 ? 22.239 -6.217 -30.269 1.00 78.69 97 GLY A O 1
ATOM 719 N N . ALA A 1 98 ? 20.089 -5.589 -30.104 1.00 79.75 98 ALA A N 1
ATOM 720 C CA . ALA A 1 98 ? 19.798 -5.735 -31.529 1.00 79.75 98 ALA A CA 1
ATOM 721 C C . ALA A 1 98 ? 20.633 -4.776 -32.397 1.00 79.75 98 ALA A C 1
ATOM 723 O O . ALA A 1 98 ? 21.180 -5.186 -33.419 1.00 79.75 98 ALA A O 1
ATOM 724 N N . ALA A 1 99 ? 20.789 -3.515 -31.986 1.00 74.31 99 ALA A N 1
ATOM 725 C CA . ALA A 1 99 ? 21.598 -2.534 -32.710 1.00 74.31 99 ALA A CA 1
ATOM 726 C C . ALA A 1 99 ? 23.098 -2.885 -32.717 1.00 74.31 99 ALA A C 1
ATOM 728 O O . ALA A 1 99 ? 23.787 -2.633 -33.707 1.00 74.31 99 ALA A O 1
ATOM 729 N N . GLN A 1 100 ? 23.607 -3.482 -31.635 1.00 74.12 100 GLN A N 1
ATOM 730 C CA . GLN A 1 100 ? 24.992 -3.953 -31.549 1.00 74.12 100 GLN A CA 1
ATOM 731 C C . GLN A 1 100 ? 25.233 -5.202 -32.404 1.00 74.12 100 GLN A C 1
ATOM 733 O O . GLN A 1 100 ? 26.271 -5.286 -33.051 1.00 74.12 100 GLN A O 1
ATOM 738 N N . ALA A 1 101 ? 24.266 -6.121 -32.487 1.00 70.38 101 ALA A N 1
ATOM 739 C CA . ALA A 1 101 ? 24.356 -7.318 -33.328 1.00 70.38 101 ALA A CA 1
ATOM 740 C C . ALA A 1 101 ? 24.340 -7.022 -34.844 1.00 70.38 101 ALA A C 1
ATOM 742 O O . ALA A 1 101 ? 24.754 -7.859 -35.642 1.00 70.38 101 ALA A O 1
ATOM 743 N N . VAL A 1 102 ? 23.860 -5.840 -35.247 1.00 71.62 102 VAL A N 1
ATOM 744 C CA . VAL A 1 102 ? 23.786 -5.393 -36.652 1.00 71.62 102 VAL A CA 1
ATOM 745 C C . VAL A 1 102 ? 25.049 -4.631 -37.094 1.00 71.62 102 VAL A C 1
ATOM 747 O O . VAL A 1 102 ? 25.241 -4.409 -38.290 1.00 71.62 102 VAL A O 1
ATOM 750 N N . ARG A 1 103 ? 25.944 -4.245 -36.170 1.00 53.78 103 ARG A N 1
ATOM 751 C CA . ARG A 1 103 ? 27.238 -3.632 -36.517 1.00 53.78 103 ARG A CA 1
ATOM 752 C C . ARG A 1 103 ? 28.280 -4.724 -36.843 1.00 53.78 103 ARG A C 1
ATOM 754 O O . ARG A 1 103 ? 28.553 -5.528 -35.956 1.00 53.78 103 ARG A O 1
ATOM 761 N N . PRO A 1 104 ? 28.838 -4.761 -38.073 1.00 52.06 104 PRO A N 1
ATOM 762 C CA . PRO A 1 104 ? 29.883 -5.708 -38.470 1.00 52.06 104 PRO A CA 1
ATOM 763 C C . PRO A 1 104 ? 31.242 -5.412 -37.825 1.00 52.06 104 PRO A C 1
ATOM 765 O O . PRO A 1 104 ? 31.507 -4.227 -37.506 1.00 52.06 104 PRO A O 1
#